Protein AF-A0A538RA34-F1 (afdb_monomer_lite)

Foldseek 3Di:
DPPPPVVVVVVVVVPPDDDPDPCPDPFDDQQDWDKDWDWDDDPFKIKTKIWTDHNVWIWIKIWIWGQDPQGIKIWMWTDTPDDIDIDIAGRVNVVVVCCVVDPDD

pLDDT: mean 73.56, std 19.8, range [36.81, 94.62]

Radius of gyration: 16.56 Å; chains: 1; bounding box: 35×40×39 Å

Secondary structure (DSSP, 8-state):
---SSSHHHHHTTS---S--------PPPTTS-EEEEEEEE-SSEEEEEEEEEETTEEEEEEEEEEEETTEEEEEEEEEESSS-EEEEE-HHHHHHHHHHHS---

Structure (mmCIF, N/CA/C/O backbone):
data_AF-A0A538RA34-F1
#
_entry.id   AF-A0A538RA34-F1
#
loop_
_atom_site.group_PDB
_atom_site.id
_atom_site.type_symbol
_atom_site.label_atom_id
_atom_site.label_alt_id
_atom_site.label_comp_id
_atom_site.label_asym_id
_atom_site.label_entity_id
_atom_site.label_seq_id
_atom_site.pdbx_PDB_ins_code
_atom_site.Cartn_x
_atom_site.Cartn_y
_atom_site.Cartn_z
_atom_site.occupancy
_atom_site.B_iso_or_equiv
_atom_site.auth_seq_id
_atom_site.auth_comp_id
_atom_site.auth_asym_id
_atom_site.auth_atom_id
_atom_site.pdbx_PDB_model_num
ATOM 1 N N . MET A 1 1 ? -2.040 -33.203 -0.712 1.00 39.69 1 MET A N 1
ATOM 2 C CA . MET A 1 1 ? -0.790 -32.487 -0.365 1.00 39.69 1 MET A CA 1
ATOM 3 C C . MET A 1 1 ? -0.532 -31.414 -1.414 1.00 39.69 1 MET A C 1
ATOM 5 O O . MET A 1 1 ? -0.198 -31.789 -2.526 1.00 39.69 1 MET A O 1
ATOM 9 N N . LYS A 1 2 ? -0.780 -30.131 -1.103 1.00 40.75 2 LYS A N 1
ATOM 10 C CA . LYS A 1 2 ? -0.306 -28.914 -1.814 1.00 40.75 2 LYS A CA 1
ATOM 11 C C . LYS A 1 2 ? -0.947 -27.673 -1.155 1.00 40.75 2 LYS A C 1
ATOM 13 O O . LYS A 1 2 ? -1.595 -26.865 -1.798 1.00 40.75 2 LYS A O 1
ATOM 18 N N . SER A 1 3 ? -0.805 -27.552 0.165 1.00 42.22 3 SER A N 1
ATOM 19 C CA . SER A 1 3 ? -1.321 -26.409 0.947 1.00 42.22 3 SER A CA 1
ATOM 20 C C . SER A 1 3 ? -0.216 -25.789 1.805 1.00 42.22 3 SER A C 1
ATOM 22 O O . SER A 1 3 ? -0.470 -25.311 2.900 1.00 42.22 3 SER A O 1
ATOM 24 N N . GLY A 1 4 ? 1.033 -25.862 1.333 1.00 43.94 4 GLY A N 1
ATOM 25 C CA . GLY A 1 4 ? 2.214 -25.409 2.077 1.00 43.94 4 GLY A CA 1
ATOM 26 C C . GLY A 1 4 ? 2.880 -24.148 1.525 1.00 43.94 4 GLY A C 1
ATOM 27 O O . GLY A 1 4 ? 3.822 -23.661 2.131 1.00 43.94 4 GLY A O 1
ATOM 28 N N . MET A 1 5 ? 2.425 -23.613 0.386 1.00 44.59 5 MET A N 1
ATOM 29 C CA . MET A 1 5 ? 3.165 -22.565 -0.338 1.00 44.59 5 MET A CA 1
ATOM 30 C C . MET A 1 5 ? 2.623 -21.142 -0.118 1.00 44.59 5 MET A C 1
ATOM 32 O O . MET A 1 5 ? 3.319 -20.177 -0.403 1.00 44.59 5 MET A O 1
ATOM 36 N N . LEU A 1 6 ? 1.415 -20.987 0.436 1.00 44.00 6 LEU A N 1
ATOM 37 C CA . LEU A 1 6 ? 0.787 -19.670 0.634 1.00 44.00 6 LEU A CA 1
ATOM 38 C C . LEU A 1 6 ? 1.146 -18.993 1.966 1.00 44.00 6 LEU A C 1
ATOM 40 O O . LEU A 1 6 ? 1.013 -17.781 2.087 1.00 44.00 6 LEU A O 1
ATOM 44 N N . VAL A 1 7 ? 1.668 -19.742 2.942 1.00 48.72 7 VAL A N 1
ATOM 45 C CA . VAL A 1 7 ? 2.084 -19.183 4.245 1.00 48.72 7 VAL A CA 1
ATOM 46 C C . VAL A 1 7 ? 3.452 -18.488 4.157 1.00 48.72 7 VAL A C 1
ATOM 48 O O . VAL A 1 7 ? 3.735 -17.578 4.932 1.00 48.72 7 VAL A O 1
ATOM 51 N N . GLY A 1 8 ? 4.277 -18.838 3.162 1.00 39.38 8 GLY A N 1
ATOM 52 C CA . GLY A 1 8 ? 5.600 -18.231 2.965 1.00 39.38 8 GLY A CA 1
ATOM 53 C C . GLY A 1 8 ? 5.563 -16.754 2.559 1.00 39.38 8 GLY A C 1
ATOM 54 O O . GLY A 1 8 ? 6.485 -16.015 2.886 1.00 39.38 8 GLY A O 1
ATOM 55 N N . VAL A 1 9 ? 4.491 -16.300 1.899 1.00 47.69 9 VAL A N 1
ATOM 56 C CA . VAL A 1 9 ? 4.370 -14.907 1.428 1.00 47.69 9 VAL A CA 1
ATOM 57 C C . VAL A 1 9 ? 3.869 -13.978 2.539 1.00 47.69 9 VAL A C 1
ATOM 59 O O . VAL A 1 9 ? 4.323 -12.843 2.632 1.00 47.69 9 VAL A O 1
ATOM 62 N N . LEU A 1 10 ? 3.002 -14.466 3.435 1.00 41.31 10 LEU A N 1
ATOM 63 C CA . LEU A 1 10 ? 2.500 -13.666 4.561 1.00 41.31 10 LEU A CA 1
ATOM 64 C C . LEU A 1 10 ? 3.531 -13.526 5.695 1.00 41.31 10 LEU A C 1
ATOM 66 O O . LEU A 1 10 ? 3.556 -12.508 6.379 1.00 41.31 10 LEU A O 1
ATOM 70 N N . GLY A 1 11 ? 4.405 -14.524 5.879 1.00 36.81 11 GLY A N 1
ATOM 71 C CA . GLY A 1 11 ? 5.471 -14.483 6.888 1.00 36.81 11 GLY A CA 1
ATOM 72 C C . GLY A 1 11 ? 6.589 -13.481 6.578 1.00 36.81 11 GLY A C 1
ATOM 73 O O . GLY A 1 11 ? 7.208 -12.956 7.500 1.00 36.81 11 GLY A O 1
ATOM 74 N N . LEU A 1 12 ? 6.815 -13.156 5.299 1.00 43.00 12 LEU A N 1
ATOM 75 C CA . LEU A 1 12 ? 7.839 -12.185 4.898 1.00 43.00 12 LEU A CA 1
ATOM 76 C C . LEU A 1 12 ? 7.441 -10.730 5.212 1.00 43.00 12 LEU A C 1
ATOM 78 O O . LEU A 1 12 ? 8.305 -9.864 5.280 1.00 43.00 12 LEU A O 1
ATOM 82 N N . ALA A 1 13 ? 6.153 -10.462 5.454 1.00 44.66 13 ALA A N 1
ATOM 83 C CA . ALA A 1 13 ? 5.656 -9.125 5.782 1.00 44.66 13 ALA A CA 1
ATOM 84 C C .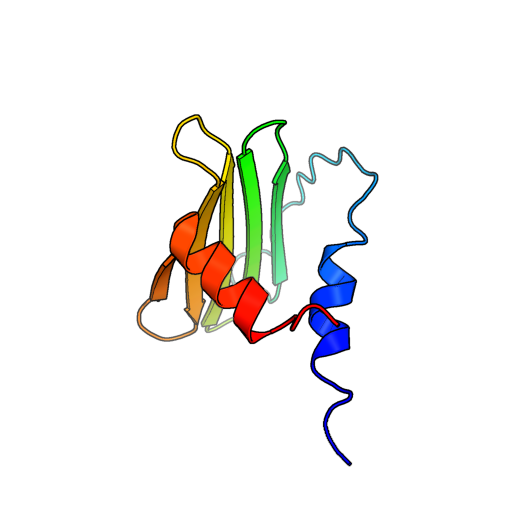 ALA A 1 13 ? 5.897 -8.716 7.251 1.00 44.66 13 ALA A C 1
ATOM 86 O O . ALA A 1 13 ? 5.772 -7.542 7.582 1.00 44.66 13 ALA A O 1
ATOM 87 N N . ILE A 1 14 ? 6.253 -9.658 8.136 1.00 45.22 14 ILE A N 1
ATOM 88 C CA . ILE A 1 14 ? 6.443 -9.385 9.575 1.00 45.22 14 ILE A CA 1
ATOM 89 C C . ILE A 1 14 ? 7.931 -9.167 9.930 1.00 45.22 14 ILE A C 1
ATOM 91 O O . ILE A 1 14 ? 8.244 -8.668 11.008 1.00 45.22 14 ILE A O 1
ATOM 95 N N . VAL A 1 15 ? 8.869 -9.429 9.010 1.00 44.56 15 VAL A N 1
ATOM 96 C CA . VAL A 1 15 ? 10.318 -9.198 9.215 1.00 44.56 15 VAL A CA 1
ATOM 97 C C . VAL A 1 15 ? 10.748 -7.811 8.704 1.00 44.56 15 VAL A C 1
ATOM 99 O O . VAL A 1 15 ? 11.780 -7.657 8.064 1.00 44.56 15 VAL A O 1
ATOM 102 N N . VAL A 1 16 ? 9.954 -6.775 8.980 1.00 44.75 16 VAL A N 1
ATOM 103 C CA . VAL A 1 16 ? 10.384 -5.367 8.850 1.00 44.75 16 VAL A CA 1
ATOM 104 C C . VAL A 1 16 ? 10.154 -4.676 10.191 1.00 44.75 16 VAL A C 1
ATOM 106 O O . VAL A 1 16 ? 9.422 -3.704 10.327 1.00 44.75 16 VAL A O 1
ATOM 109 N N . TRP A 1 17 ? 10.749 -5.245 11.234 1.00 43.53 17 TRP A N 1
ATOM 110 C CA . TRP A 1 17 ? 11.007 -4.538 12.480 1.00 43.53 17 TRP A CA 1
ATOM 111 C C . TRP A 1 17 ? 12.500 -4.218 12.497 1.00 43.53 17 TRP A C 1
ATOM 113 O O . TRP A 1 17 ? 13.318 -5.129 12.425 1.00 43.53 17 TRP A O 1
ATOM 123 N N . ALA A 1 18 ? 12.813 -2.926 12.608 1.00 42.91 18 ALA A N 1
ATOM 124 C CA . ALA A 1 18 ? 14.143 -2.314 12.680 1.00 42.91 18 ALA A CA 1
ATOM 125 C C . ALA A 1 18 ? 14.830 -1.962 11.345 1.00 42.91 18 ALA A C 1
ATOM 127 O O . ALA A 1 18 ? 15.783 -2.612 10.930 1.00 42.91 18 ALA A O 1
ATOM 128 N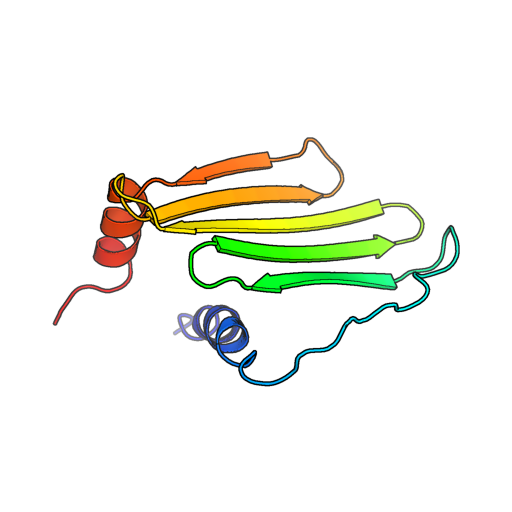 N . ALA A 1 19 ? 14.435 -0.828 10.760 1.00 36.88 19 ALA A N 1
ATOM 129 C CA . ALA A 1 19 ? 15.392 0.218 10.374 1.00 36.88 19 ALA A CA 1
ATOM 130 C C . ALA A 1 19 ? 14.647 1.532 10.068 1.00 36.88 19 ALA A C 1
ATOM 132 O O . ALA A 1 19 ? 13.743 1.522 9.234 1.00 36.88 19 ALA A O 1
ATOM 133 N N . PRO A 1 20 ? 15.024 2.676 10.669 1.00 45.56 20 PRO A N 1
ATOM 134 C CA . PRO A 1 20 ? 14.712 3.968 10.088 1.00 45.56 20 PRO A CA 1
ATOM 135 C C . PRO A 1 20 ? 15.725 4.164 8.961 1.00 45.56 20 PRO A C 1
ATOM 137 O O . PRO A 1 20 ? 16.877 4.512 9.201 1.00 45.56 20 PRO A O 1
ATOM 140 N N . ALA A 1 21 ? 15.343 3.860 7.731 1.00 40.53 21 ALA A N 1
ATOM 141 C CA . ALA A 1 21 ? 16.188 4.150 6.589 1.00 40.53 21 ALA A CA 1
ATOM 142 C C . ALA A 1 21 ? 15.371 4.996 5.630 1.00 40.53 21 ALA A C 1
ATOM 144 O O . ALA A 1 21 ? 14.564 4.481 4.862 1.00 40.53 21 ALA A O 1
ATOM 145 N N . ALA A 1 22 ? 15.606 6.306 5.696 1.00 42.44 22 ALA A N 1
ATOM 146 C CA . ALA A 1 22 ? 15.482 7.179 4.546 1.00 42.44 22 ALA A CA 1
ATOM 147 C C . ALA A 1 22 ? 16.322 6.563 3.417 1.00 42.44 22 ALA A C 1
ATOM 149 O O . ALA A 1 22 ? 17.522 6.802 3.299 1.00 42.44 22 ALA A O 1
ATOM 150 N N . ALA A 1 23 ? 15.713 5.659 2.658 1.00 43.84 23 ALA A N 1
ATOM 151 C CA . ALA A 1 23 ? 16.305 5.036 1.496 1.00 43.84 23 ALA A CA 1
ATOM 152 C C . ALA A 1 23 ? 16.134 6.006 0.329 1.00 43.84 23 ALA A C 1
ATOM 154 O O . ALA A 1 23 ? 15.347 5.775 -0.584 1.00 43.84 23 ALA A O 1
ATOM 155 N N . ASP A 1 24 ? 16.889 7.100 0.383 1.00 41.69 24 ASP A N 1
ATOM 156 C CA . ASP A 1 24 ? 17.153 7.970 -0.759 1.00 41.69 24 ASP A CA 1
ATOM 157 C C . ASP A 1 24 ? 18.078 7.196 -1.720 1.00 41.69 24 ASP A C 1
ATOM 159 O O . ASP A 1 24 ? 19.280 7.432 -1.828 1.00 41.69 24 ASP A O 1
ATOM 163 N N . HIS A 1 25 ? 17.548 6.142 -2.344 1.00 45.12 25 HIS A N 1
ATOM 164 C CA . HIS A 1 25 ? 18.259 5.408 -3.379 1.00 45.12 25 HIS A CA 1
ATOM 165 C C . HIS A 1 25 ? 17.899 6.028 -4.722 1.00 45.12 25 HIS A C 1
ATOM 167 O O . HIS A 1 25 ? 16.756 5.932 -5.170 1.00 45.12 25 HIS A O 1
ATOM 173 N N . ASN A 1 26 ? 18.901 6.635 -5.367 1.00 48.22 26 ASN A N 1
ATOM 174 C CA . ASN A 1 26 ? 18.890 6.978 -6.787 1.00 48.22 26 ASN A CA 1
ATOM 175 C C . ASN A 1 26 ? 18.229 5.838 -7.574 1.00 48.22 26 ASN A C 1
ATOM 177 O O . ASN A 1 26 ? 18.800 4.754 -7.701 1.00 48.22 26 ASN A O 1
ATOM 181 N N . GLY A 1 27 ? 16.996 6.065 -8.033 1.00 53.84 27 GLY A N 1
ATOM 182 C CA . GLY A 1 27 ? 16.226 5.061 -8.755 1.00 53.84 27 GLY A CA 1
ATOM 183 C C . GLY A 1 27 ? 16.945 4.605 -10.030 1.00 53.84 27 GLY A C 1
ATOM 184 O O . GLY A 1 27 ? 17.813 5.324 -10.534 1.00 53.84 27 GLY A O 1
ATOM 185 N N . PRO A 1 28 ? 16.590 3.424 -10.568 1.00 55.19 28 PRO A N 1
ATOM 186 C CA . PRO A 1 28 ? 17.168 2.925 -11.815 1.00 55.19 28 PRO A CA 1
ATOM 187 C C . PRO A 1 28 ? 17.060 3.983 -12.920 1.00 55.19 28 PRO A C 1
ATOM 189 O O . PRO A 1 28 ? 16.040 4.675 -13.034 1.00 55.19 28 PRO A O 1
ATOM 192 N N . ALA A 1 29 ? 18.115 4.115 -13.729 1.00 59.72 29 ALA A N 1
ATOM 193 C CA . ALA A 1 29 ? 18.117 5.028 -14.862 1.00 59.72 29 ALA A CA 1
ATOM 194 C C . ALA A 1 29 ? 16.974 4.676 -15.830 1.00 59.72 29 ALA A C 1
ATOM 196 O O . ALA A 1 29 ? 16.497 3.540 -15.897 1.00 59.72 29 ALA A O 1
ATOM 197 N N . ARG A 1 30 ? 16.487 5.668 -16.583 1.00 60.25 30 ARG A N 1
ATOM 198 C CA . ARG A 1 30 ? 15.317 5.503 -17.458 1.00 60.25 30 ARG A CA 1
ATOM 199 C C . ARG A 1 30 ? 15.551 4.364 -18.464 1.00 60.25 30 ARG A C 1
ATOM 201 O O . ARG A 1 30 ? 16.364 4.513 -19.367 1.00 60.25 30 ARG A O 1
ATOM 208 N N . GLY A 1 31 ? 14.796 3.270 -18.329 1.00 65.88 31 GLY A N 1
ATOM 209 C CA . GLY A 1 31 ? 14.866 2.096 -19.211 1.00 65.88 31 GLY A CA 1
ATOM 210 C C . GLY A 1 31 ? 15.595 0.881 -18.625 1.00 65.88 31 GLY A C 1
ATOM 211 O O . GLY A 1 31 ? 15.575 -0.181 -19.244 1.00 65.88 31 GLY A O 1
ATOM 212 N N . GLU A 1 32 ? 16.189 0.996 -17.437 1.00 75.69 32 GLU A N 1
ATOM 213 C CA . GLU A 1 32 ? 16.825 -0.134 -16.760 1.00 75.69 32 GLU A CA 1
ATOM 214 C C . GLU A 1 32 ? 15.830 -0.905 -15.879 1.00 75.69 32 GLU A C 1
ATOM 216 O O . GLU A 1 32 ? 14.950 -0.299 -15.253 1.00 75.69 32 GLU A O 1
ATOM 221 N N . PRO A 1 33 ? 15.953 -2.244 -15.801 1.00 83.62 33 PRO A N 1
ATOM 222 C CA . PRO A 1 33 ? 15.238 -3.017 -14.804 1.00 83.62 33 PRO A CA 1
ATOM 223 C C . PRO A 1 33 ? 15.578 -2.532 -13.395 1.00 83.62 33 PRO A C 1
ATOM 225 O O . PRO A 1 33 ? 16.747 -2.345 -13.063 1.00 83.62 33 PRO A O 1
ATOM 228 N N . GLY A 1 34 ? 14.577 -2.394 -12.534 1.00 86.62 34 GLY A N 1
ATOM 229 C CA . GLY A 1 34 ? 14.840 -2.057 -11.142 1.00 86.62 34 GLY A CA 1
ATOM 230 C C . GLY A 1 34 ? 13.640 -2.223 -10.231 1.00 86.62 34 GLY A C 1
ATOM 231 O O . GLY A 1 34 ? 12.498 -2.328 -10.676 1.00 86.62 34 GLY A O 1
ATOM 232 N N . LEU A 1 35 ? 13.924 -2.269 -8.934 1.00 85.12 35 LEU A N 1
ATOM 233 C CA . LEU A 1 35 ? 12.932 -2.397 -7.878 1.00 85.12 35 LEU A CA 1
ATOM 234 C C . LEU A 1 35 ? 12.939 -1.118 -7.046 1.00 85.12 35 LEU A C 1
ATOM 236 O O . LEU A 1 35 ? 13.965 -0.750 -6.481 1.00 85.12 35 LEU A O 1
ATOM 240 N N . GLN A 1 36 ? 11.791 -0.455 -6.979 1.00 85.81 36 GLN A N 1
ATOM 241 C CA . GLN A 1 36 ? 11.547 0.656 -6.069 1.00 85.81 36 GLN A CA 1
ATOM 242 C C . GLN A 1 36 ? 10.696 0.152 -4.913 1.00 85.81 36 GLN A C 1
ATOM 244 O O . GLN A 1 36 ? 9.704 -0.544 -5.132 1.00 85.81 36 GLN A O 1
ATOM 249 N N . LEU A 1 37 ? 11.091 0.501 -3.696 1.00 87.38 37 LEU A N 1
ATOM 250 C CA . LEU A 1 37 ? 10.357 0.202 -2.476 1.00 87.38 37 LEU A CA 1
ATOM 251 C C . LEU A 1 37 ? 10.067 1.527 -1.784 1.00 87.38 37 LEU A C 1
ATOM 253 O O . LEU A 1 37 ? 10.947 2.381 -1.711 1.00 87.38 37 LEU A O 1
ATOM 257 N N . ASP A 1 38 ? 8.844 1.679 -1.299 1.00 86.75 38 ASP A N 1
ATOM 258 C CA . ASP A 1 38 ? 8.411 2.824 -0.512 1.00 86.75 38 ASP A CA 1
ATOM 259 C C . ASP A 1 38 ? 7.737 2.315 0.760 1.00 86.75 38 ASP A C 1
ATOM 261 O O . ASP A 1 38 ? 6.931 1.383 0.716 1.00 86.75 38 ASP A O 1
ATOM 265 N N . ALA A 1 39 ? 8.106 2.881 1.900 1.00 91.00 39 ALA A N 1
ATOM 266 C CA . ALA A 1 39 ? 7.564 2.482 3.185 1.00 91.00 39 ALA A CA 1
ATOM 267 C C . ALA A 1 39 ? 7.536 3.679 4.130 1.00 91.00 39 ALA A C 1
ATOM 269 O O . ALA A 1 39 ? 8.571 4.270 4.429 1.00 91.00 39 ALA A O 1
ATOM 270 N N . ASP A 1 40 ? 6.348 3.979 4.641 1.00 90.06 40 ASP A N 1
ATOM 271 C CA . ASP A 1 40 ? 6.129 4.952 5.704 1.00 90.06 40 ASP A CA 1
ATOM 272 C C . ASP A 1 40 ? 5.283 4.291 6.793 1.00 90.06 40 ASP A C 1
ATOM 274 O O . ASP A 1 40 ? 4.247 3.687 6.515 1.00 90.06 40 ASP A O 1
ATOM 278 N N . ILE A 1 41 ? 5.742 4.345 8.039 1.00 89.94 41 ILE A N 1
ATOM 279 C CA . ILE A 1 41 ? 5.082 3.701 9.172 1.00 89.94 41 ILE A CA 1
ATOM 280 C C . ILE A 1 41 ? 4.963 4.731 10.288 1.00 89.94 41 ILE A C 1
ATOM 282 O O . ILE A 1 41 ? 5.932 5.045 10.978 1.00 89.94 41 ILE A O 1
ATOM 286 N N . GLY A 1 42 ? 3.745 5.225 10.483 1.00 88.19 42 GLY A N 1
ATOM 287 C CA . GLY A 1 42 ? 3.360 6.064 11.608 1.00 88.19 42 GLY A CA 1
ATOM 288 C C . GLY A 1 42 ? 2.542 5.296 12.646 1.00 88.19 42 GLY A C 1
ATOM 289 O O . GLY A 1 42 ? 2.102 4.167 12.437 1.00 88.19 42 GLY A O 1
ATOM 290 N N . GLU A 1 43 ? 2.268 5.943 13.779 1.00 88.94 43 GLU A N 1
ATOM 291 C CA . GLU A 1 43 ? 1.517 5.330 14.889 1.00 88.94 43 GLU A CA 1
ATOM 292 C C . GLU A 1 43 ? 0.087 4.911 14.511 1.00 88.94 43 GLU A C 1
ATOM 294 O O . GLU A 1 43 ? -0.489 4.000 15.105 1.00 88.94 43 GLU A O 1
ATOM 299 N N . ARG A 1 44 ? -0.515 5.605 13.541 1.00 90.12 44 ARG A N 1
ATOM 300 C CA . ARG A 1 44 ? -1.933 5.452 13.176 1.00 90.12 44 ARG A CA 1
ATOM 301 C C . ARG A 1 44 ? -2.168 5.173 11.703 1.00 90.12 44 ARG A C 1
ATOM 303 O O . ARG A 1 44 ? -3.312 4.995 11.292 1.00 90.12 44 ARG A O 1
ATOM 310 N N . ALA A 1 45 ? -1.116 5.192 10.905 1.00 91.94 45 ALA A N 1
ATOM 311 C CA . ALA A 1 45 ? -1.204 4.966 9.480 1.00 91.94 45 ALA A CA 1
ATOM 312 C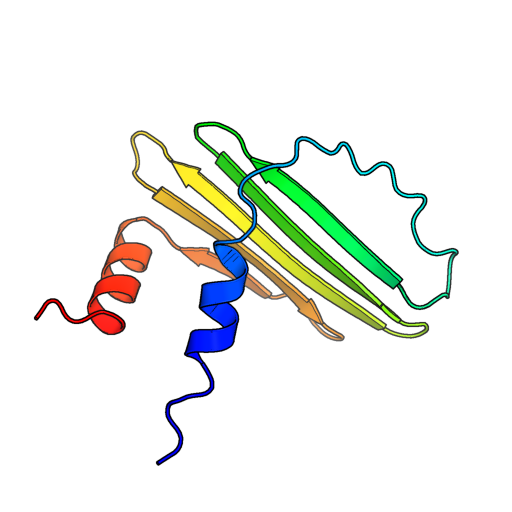 C . ALA A 1 45 ? 0.098 4.350 8.988 1.00 91.94 45 ALA A C 1
ATOM 314 O O . ALA A 1 45 ? 1.160 4.637 9.533 1.00 91.94 45 ALA A O 1
ATOM 315 N N . PHE A 1 46 ? 0.007 3.525 7.958 1.00 90.12 46 PHE A N 1
ATOM 316 C CA . PHE A 1 46 ? 1.167 3.033 7.240 1.00 90.12 46 PHE A CA 1
ATOM 317 C C . PHE A 1 46 ? 0.917 3.094 5.738 1.00 90.12 46 PHE A C 1
ATOM 319 O O . PHE A 1 46 ? -0.223 3.013 5.276 1.00 90.12 46 PHE A O 1
ATOM 326 N N . HIS A 1 47 ? 2.005 3.173 4.992 1.00 92.19 47 HIS A N 1
ATOM 327 C CA . HIS A 1 47 ? 2.074 3.006 3.558 1.00 92.19 47 HIS A CA 1
ATOM 328 C C . HIS A 1 47 ? 3.184 2.010 3.234 1.00 92.19 47 HIS A C 1
ATOM 330 O O . HIS A 1 47 ? 4.296 2.127 3.739 1.00 92.19 47 HIS A O 1
ATOM 336 N N . LEU A 1 48 ? 2.876 1.027 2.395 1.00 91.94 48 LEU A N 1
ATOM 337 C CA . LEU A 1 48 ? 3.835 0.079 1.848 1.00 91.94 48 LEU A CA 1
ATOM 338 C C . LEU A 1 48 ? 3.621 -0.008 0.342 1.00 91.94 48 LEU A C 1
ATOM 340 O O . LEU A 1 48 ? 2.530 -0.339 -0.115 1.00 91.94 48 LEU A O 1
ATOM 344 N N . GLY A 1 49 ? 4.668 0.265 -0.422 1.00 91.62 49 GLY A N 1
ATOM 345 C CA . GLY A 1 49 ? 4.666 0.266 -1.872 1.00 91.62 49 GLY A CA 1
ATOM 346 C C . GLY A 1 49 ? 5.864 -0.487 -2.429 1.00 91.62 49 GLY A C 1
ATOM 347 O O . GLY A 1 49 ? 6.980 -0.396 -1.922 1.00 91.62 49 GLY A O 1
ATOM 348 N N . ALA A 1 50 ? 5.648 -1.216 -3.513 1.00 90.25 50 ALA A N 1
ATOM 349 C CA . ALA A 1 50 ? 6.714 -1.800 -4.305 1.00 90.25 50 ALA A CA 1
ATOM 350 C C . ALA A 1 50 ? 6.401 -1.617 -5.784 1.00 90.25 50 ALA A C 1
ATOM 352 O O . ALA A 1 50 ? 5.268 -1.825 -6.222 1.00 90.25 50 ALA A O 1
ATOM 353 N N . ARG A 1 51 ? 7.416 -1.267 -6.571 1.00 91.12 51 ARG A N 1
ATOM 354 C CA . ARG A 1 51 ? 7.307 -1.147 -8.020 1.00 91.12 51 ARG A CA 1
ATOM 355 C C . ARG A 1 51 ? 8.474 -1.834 -8.707 1.00 91.12 51 ARG A C 1
ATOM 357 O O . ARG A 1 51 ? 9.627 -1.472 -8.504 1.00 91.12 51 ARG A O 1
ATOM 364 N N . LEU A 1 52 ? 8.158 -2.801 -9.557 1.00 88.06 52 LEU A N 1
ATOM 365 C CA . LEU A 1 52 ? 9.096 -3.437 -10.466 1.00 88.06 52 LEU A CA 1
ATOM 366 C C . LEU A 1 52 ? 9.042 -2.716 -11.814 1.00 88.06 52 LEU A C 1
ATOM 368 O O . LEU A 1 52 ? 8.010 -2.706 -12.488 1.00 88.06 52 LEU A O 1
ATOM 372 N N . LEU A 1 53 ? 10.159 -2.121 -12.202 1.00 88.19 53 LEU A N 1
ATOM 373 C CA . LEU A 1 53 ? 10.377 -1.486 -13.492 1.00 88.19 53 LEU A CA 1
ATOM 374 C C . LEU A 1 53 ? 11.107 -2.475 -14.401 1.00 88.19 53 LEU A C 1
ATOM 376 O O . LEU A 1 53 ? 12.119 -3.049 -14.012 1.00 88.19 53 LEU A O 1
ATOM 380 N N . LEU A 1 54 ? 10.581 -2.687 -15.602 1.00 84.94 54 LEU A N 1
ATOM 381 C CA . LEU A 1 54 ? 11.193 -3.449 -16.688 1.00 84.94 54 LEU A CA 1
ATOM 382 C C . LEU A 1 54 ? 11.197 -2.557 -17.943 1.00 84.94 54 LEU A C 1
ATOM 384 O O . LEU A 1 54 ? 10.369 -1.647 -18.030 1.00 84.94 54 LEU A O 1
ATOM 388 N N . PRO A 1 55 ? 12.053 -2.824 -18.945 1.00 82.69 55 PRO A N 1
ATOM 389 C CA . PRO A 1 55 ? 12.207 -1.954 -20.116 1.00 82.69 55 PRO A CA 1
ATOM 390 C C . PRO A 1 55 ? 10.899 -1.604 -20.844 1.00 82.69 55 PRO A C 1
ATOM 392 O O . PRO A 1 55 ? 10.747 -0.487 -21.325 1.00 82.69 55 PRO A O 1
ATOM 395 N N . GLU A 1 56 ? 9.931 -2.525 -20.881 1.00 84.94 56 GLU A N 1
ATOM 396 C CA . GLU A 1 56 ? 8.654 -2.319 -21.585 1.00 84.94 56 GLU A CA 1
ATOM 397 C C . GLU A 1 56 ? 7.419 -2.319 -20.677 1.00 84.94 56 GLU A C 1
ATOM 399 O O . GLU A 1 56 ? 6.301 -2.091 -21.144 1.00 84.94 56 GLU A O 1
ATOM 404 N N . ARG A 1 57 ? 7.573 -2.621 -19.382 1.00 85.00 57 ARG A N 1
ATOM 405 C CA . ARG A 1 57 ? 6.441 -2.780 -18.459 1.00 85.00 57 ARG A CA 1
ATOM 406 C C . ARG A 1 57 ? 6.820 -2.396 -17.043 1.00 85.00 57 ARG A C 1
ATOM 408 O O . ARG A 1 57 ? 7.932 -2.638 -16.598 1.00 85.00 57 ARG A O 1
ATOM 415 N N . ALA A 1 58 ? 5.845 -1.891 -16.303 1.00 86.56 58 ALA A N 1
ATOM 416 C CA . ALA A 1 58 ? 5.957 -1.716 -14.867 1.00 86.56 58 ALA A CA 1
ATOM 417 C C . ALA A 1 58 ? 4.854 -2.502 -14.161 1.00 86.56 58 ALA A C 1
ATOM 419 O O . ALA A 1 58 ? 3.733 -2.619 -14.666 1.00 86.56 58 ALA A O 1
ATOM 420 N N . TRP A 1 59 ? 5.200 -3.032 -12.997 1.00 89.12 59 TRP A N 1
ATOM 421 C CA . TRP A 1 59 ? 4.275 -3.657 -12.064 1.00 89.12 59 TRP A CA 1
ATOM 422 C C . TRP A 1 59 ? 4.399 -2.941 -10.735 1.00 89.12 59 TRP A C 1
ATOM 424 O O . TRP A 1 59 ? 5.504 -2.596 -10.327 1.00 89.12 59 TRP A O 1
ATOM 434 N N . GLY A 1 60 ? 3.280 -2.696 -10.076 1.00 92.69 60 GLY A N 1
ATOM 435 C CA . GLY A 1 60 ? 3.246 -1.972 -8.820 1.00 92.69 60 GLY A CA 1
ATOM 436 C C . GLY A 1 60 ? 2.208 -2.550 -7.881 1.00 92.69 60 GLY A C 1
ATOM 437 O O . GLY A 1 60 ? 1.151 -2.999 -8.317 1.00 92.69 60 GLY A O 1
ATOM 438 N N . ALA A 1 61 ? 2.519 -2.550 -6.597 1.00 94.06 61 ALA A N 1
ATOM 439 C CA . ALA A 1 61 ? 1.583 -2.886 -5.546 1.00 94.06 61 ALA A CA 1
ATOM 440 C C . ALA A 1 61 ? 1.759 -1.884 -4.413 1.00 94.06 61 ALA A C 1
ATOM 442 O O . ALA A 1 61 ? 2.880 -1.666 -3.958 1.00 94.06 61 ALA A O 1
ATOM 443 N N . TRP A 1 62 ? 0.656 -1.298 -3.968 1.00 94.06 62 TRP A N 1
ATOM 444 C CA . TRP A 1 62 ? 0.625 -0.371 -2.847 1.00 94.06 62 TRP A CA 1
ATOM 445 C C . TRP A 1 62 ? -0.464 -0.769 -1.871 1.00 94.06 62 TRP A C 1
ATOM 447 O O . TRP A 1 62 ? -1.513 -1.287 -2.267 1.00 94.06 62 TRP A O 1
ATOM 457 N N . LEU A 1 63 ? -0.195 -0.518 -0.600 1.00 94.44 63 LEU A N 1
ATOM 458 C CA . LEU A 1 63 ? -1.064 -0.818 0.513 1.00 94.44 63 LEU A CA 1
ATOM 459 C C . LEU A 1 63 ? -0.984 0.326 1.522 1.00 94.44 63 LEU A C 1
ATOM 461 O O . LEU A 1 63 ? 0.093 0.646 2.023 1.00 94.44 63 LEU A O 1
ATOM 465 N N . TRP A 1 64 ? -2.130 0.908 1.846 1.00 94.38 64 TRP A N 1
ATOM 466 C CA . TRP A 1 64 ? -2.277 1.928 2.874 1.00 94.38 64 TRP A CA 1
ATOM 467 C C . TRP A 1 64 ? -3.161 1.385 3.980 1.00 94.38 64 TRP A C 1
ATOM 469 O O . TRP A 1 64 ? -4.257 0.896 3.720 1.00 94.38 64 TRP A O 1
ATOM 479 N N . GLY A 1 65 ? -2.703 1.485 5.219 1.00 92.88 65 GLY A N 1
ATOM 480 C CA . GLY A 1 65 ? -3.520 1.185 6.383 1.00 92.88 65 GLY A CA 1
ATOM 481 C C . GLY A 1 65 ? -3.704 2.419 7.241 1.00 92.88 65 GLY A C 1
ATOM 482 O O . GLY A 1 65 ? -2.776 3.202 7.410 1.00 92.88 65 GLY A O 1
ATOM 483 N N . GLN A 1 66 ? -4.886 2.578 7.821 1.00 92.81 66 GLN A N 1
ATOM 484 C CA . GLN A 1 66 ? -5.171 3.634 8.786 1.00 92.81 66 GLN A CA 1
ATOM 485 C C . GLN A 1 66 ? -5.989 3.083 9.954 1.00 92.81 66 GLN A C 1
ATOM 487 O O . GLN A 1 66 ? -6.894 2.275 9.759 1.00 92.81 66 GLN A O 1
ATOM 492 N N . SER A 1 67 ? -5.704 3.548 11.170 1.00 87.88 67 SER A N 1
ATOM 493 C CA . SER 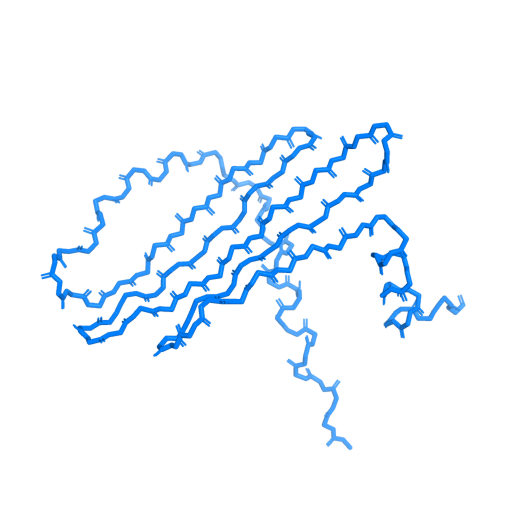A 1 67 ? -6.479 3.265 12.376 1.00 87.88 67 SER A CA 1
ATOM 494 C C . SER A 1 67 ? -7.075 4.555 12.963 1.00 87.88 67 SER A C 1
ATOM 496 O O . SER A 1 67 ? -6.396 5.506 13.378 1.00 87.88 67 SER A O 1
ATOM 498 N N . GLY A 1 68 ? -8.407 4.611 12.974 1.00 84.38 68 GLY A N 1
ATOM 499 C CA . GLY A 1 68 ? -9.181 5.786 13.369 1.00 84.38 68 GLY A CA 1
ATOM 500 C C . GLY A 1 68 ? -10.329 5.465 14.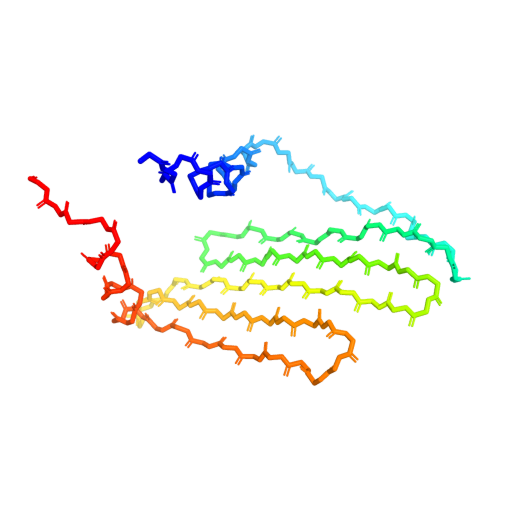327 1.00 84.38 68 GLY A C 1
ATOM 501 O O . GLY A 1 68 ? -10.592 4.298 14.610 1.00 84.38 68 GLY A O 1
ATOM 502 N N . PRO A 1 69 ? -11.069 6.489 14.788 1.00 82.12 69 PRO A N 1
ATOM 503 C CA . PRO A 1 69 ? -12.317 6.297 15.535 1.00 82.12 69 PRO A CA 1
ATOM 504 C C . PRO A 1 69 ? -13.359 5.459 14.775 1.00 82.12 69 PRO A C 1
ATOM 506 O O . PRO A 1 69 ? -14.192 4.810 15.394 1.00 82.12 69 PRO A O 1
ATOM 509 N N . GLY A 1 70 ? -13.290 5.443 13.438 1.00 79.81 70 GLY A N 1
ATOM 510 C CA . GLY A 1 70 ? -14.115 4.601 12.563 1.00 79.81 70 GLY A CA 1
ATOM 511 C C . GLY A 1 70 ? -13.616 3.160 12.390 1.00 79.81 70 GLY A C 1
ATOM 512 O O . GLY A 1 70 ? -14.188 2.421 11.596 1.00 79.81 70 GLY A O 1
ATOM 513 N N . GLY A 1 71 ? -12.567 2.755 13.111 1.00 83.25 71 GLY A N 1
ATOM 514 C CA . GLY A 1 71 ? -11.938 1.441 12.982 1.00 83.25 71 GLY A CA 1
ATOM 515 C C . GLY A 1 71 ? -10.788 1.405 11.967 1.00 83.25 71 GLY A C 1
ATOM 516 O O . GLY A 1 71 ? -10.405 2.443 11.416 1.00 83.25 71 GLY A O 1
ATOM 517 N N . PRO A 1 72 ? -10.174 0.224 11.771 1.00 85.62 72 PRO A N 1
ATOM 518 C CA . PRO A 1 72 ? -9.131 0.032 10.774 1.00 85.62 72 PRO A CA 1
ATOM 519 C C . PRO A 1 72 ? -9.693 0.135 9.354 1.00 85.62 72 PRO A C 1
ATOM 521 O O . PRO A 1 72 ? -10.775 -0.373 9.065 1.00 85.62 72 PRO A O 1
ATOM 524 N N . ARG A 1 73 ? -8.925 0.751 8.461 1.00 90.56 73 ARG A N 1
ATOM 525 C CA . ARG A 1 73 ? -9.185 0.794 7.024 1.00 90.56 73 ARG A CA 1
ATOM 526 C C . ARG A 1 73 ? -7.930 0.387 6.276 1.00 90.56 73 ARG A C 1
ATOM 528 O O . ARG A 1 73 ? -6.831 0.773 6.672 1.00 90.56 73 ARG A O 1
ATOM 535 N N . LEU A 1 74 ? -8.110 -0.377 5.210 1.00 91.94 74 LEU A N 1
ATOM 536 C CA . LEU A 1 74 ? -7.050 -0.813 4.322 1.00 91.94 74 LEU A CA 1
ATOM 537 C C . LEU A 1 74 ? -7.419 -0.411 2.896 1.00 91.94 74 LEU A C 1
ATOM 539 O O . LEU A 1 74 ? -8.512 -0.696 2.423 1.00 91.94 74 LEU A O 1
ATOM 543 N N . GLU A 1 75 ? -6.522 0.257 2.202 1.00 94.62 75 GLU A N 1
ATOM 544 C CA . GLU A 1 75 ? -6.655 0.568 0.785 1.00 94.62 75 GLU A CA 1
ATOM 545 C C . GLU A 1 75 ? -5.480 -0.052 0.058 1.00 94.62 75 GLU A C 1
ATOM 547 O O . GLU A 1 75 ? -4.392 -0.182 0.616 1.00 94.62 75 GLU A O 1
ATOM 552 N N . GLY A 1 76 ? -5.678 -0.439 -1.190 1.00 93.12 76 GLY A N 1
ATOM 553 C CA . GLY A 1 76 ? -4.580 -0.931 -1.988 1.00 93.12 76 GLY A CA 1
ATOM 554 C C . GLY A 1 76 ? -4.796 -0.719 -3.465 1.00 93.12 76 GLY A C 1
ATOM 555 O O . GLY A 1 76 ? -5.914 -0.546 -3.948 1.00 93.12 76 GLY A O 1
ATOM 556 N N . ARG A 1 77 ? -3.677 -0.729 -4.176 1.00 94.12 77 ARG A N 1
ATOM 557 C CA . ARG A 1 77 ? -3.626 -0.543 -5.616 1.00 94.12 77 ARG A CA 1
ATOM 558 C C . ARG A 1 77 ? -2.675 -1.552 -6.219 1.00 94.12 77 ARG A C 1
ATOM 560 O O . ARG A 1 77 ? -1.560 -1.720 -5.736 1.00 94.12 77 ARG A O 1
ATOM 567 N N . LEU A 1 78 ? -3.102 -2.191 -7.297 1.00 91.75 78 LEU A N 1
ATOM 568 C CA . LEU A 1 78 ? -2.278 -3.073 -8.109 1.00 91.75 78 LEU A CA 1
ATOM 569 C C . LEU A 1 78 ? -2.176 -2.504 -9.523 1.00 91.75 78 LEU 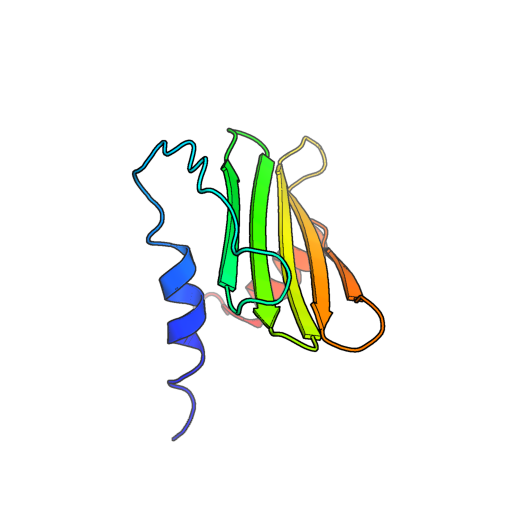A C 1
ATOM 571 O O . LEU A 1 78 ? -3.179 -2.205 -10.168 1.00 91.75 78 LEU A O 1
ATOM 575 N N . GLU A 1 79 ? -0.956 -2.380 -10.022 1.00 92.12 79 GLU A N 1
ATOM 576 C CA . GLU A 1 79 ? -0.641 -2.025 -11.399 1.00 92.12 79 GLU A CA 1
ATOM 577 C C . GLU A 1 79 ? 0.110 -3.180 -12.061 1.00 92.12 79 GLU A C 1
ATOM 579 O O . GLU A 1 79 ? 1.049 -3.734 -11.493 1.00 92.12 79 GLU A O 1
ATOM 584 N N . GLY A 1 80 ? -0.262 -3.529 -13.291 1.00 83.56 80 GLY A N 1
ATOM 585 C CA . GLY A 1 80 ? 0.468 -4.538 -14.055 1.00 83.56 80 GLY A CA 1
ATOM 586 C C . GLY A 1 80 ? -0.037 -4.642 -15.483 1.00 83.56 80 GLY A C 1
ATOM 587 O O . GLY A 1 80 ? -1.062 -5.271 -15.723 1.00 83.56 80 GLY A O 1
ATOM 588 N N . GLY A 1 81 ? 0.670 -4.012 -16.429 1.00 71.12 81 GLY A N 1
ATOM 589 C CA . GLY A 1 81 ? 0.485 -4.148 -17.887 1.00 71.12 81 GLY A CA 1
ATOM 590 C C . GLY A 1 81 ? -0.894 -3.801 -18.486 1.00 71.12 81 GLY A C 1
ATOM 591 O O . GLY A 1 81 ? -1.008 -3.728 -19.705 1.00 71.12 81 GLY A O 1
ATOM 592 N N . GLY A 1 82 ? -1.922 -3.589 -17.664 1.00 80.56 82 GLY A N 1
ATOM 593 C CA . GLY A 1 82 ? -3.298 -3.261 -18.026 1.00 80.56 82 GLY A CA 1
ATOM 594 C C . GLY A 1 82 ? -3.876 -2.190 -17.099 1.00 80.56 82 GLY A C 1
ATOM 595 O O . GLY A 1 82 ? -3.138 -1.372 -16.550 1.00 80.56 82 GLY A O 1
ATOM 596 N N . ARG A 1 83 ? -5.203 -2.167 -16.925 1.00 87.56 83 ARG A N 1
ATOM 597 C CA . ARG A 1 83 ? -5.856 -1.164 -16.071 1.00 87.56 83 ARG A CA 1
ATOM 598 C C . ARG A 1 83 ? -5.479 -1.389 -14.597 1.00 87.56 83 ARG A C 1
ATOM 600 O O . ARG A 1 83 ? -5.591 -2.528 -14.144 1.00 87.56 83 ARG A O 1
ATOM 607 N N . PRO A 1 84 ? -5.082 -0.339 -13.855 1.00 91.38 84 PRO A N 1
ATOM 608 C CA . PRO A 1 84 ? -4.887 -0.437 -12.415 1.00 91.38 84 PRO A CA 1
ATOM 609 C C . PRO A 1 84 ? -6.146 -0.959 -11.715 1.00 91.38 84 PRO A C 1
ATOM 611 O O . PRO A 1 84 ? -7.269 -0.663 -12.137 1.00 91.38 84 PRO A O 1
ATOM 614 N N . LEU A 1 85 ? -5.943 -1.746 -10.664 1.00 92.62 85 LEU A N 1
ATOM 615 C CA . LEU A 1 85 ? -6.995 -2.224 -9.780 1.00 92.62 85 LEU A CA 1
ATOM 616 C C . LEU A 1 85 ? -6.836 -1.546 -8.426 1.00 92.62 85 LEU A C 1
ATOM 618 O O . LEU A 1 85 ? -5.856 -1.797 -7.730 1.00 92.62 85 LEU A O 1
ATOM 622 N N . ASP A 1 86 ? -7.825 -0.749 -8.053 1.00 94.12 86 ASP A N 1
ATOM 623 C CA . ASP A 1 86 ? -7.929 -0.151 -6.729 1.00 94.12 86 ASP A CA 1
ATOM 624 C C . ASP A 1 86 ? -8.938 -0.943 -5.889 1.00 94.12 86 ASP A C 1
ATOM 626 O O . ASP A 1 86 ? -9.982 -1.373 -6.389 1.00 94.12 86 ASP A O 1
ATOM 630 N N . PHE A 1 87 ? -8.630 -1.150 -4.611 1.00 89.62 87 PHE A N 1
ATOM 631 C CA . PHE A 1 87 ? -9.528 -1.776 -3.648 1.00 89.62 87 PHE A CA 1
ATOM 632 C C . PHE A 1 87 ? -9.477 -1.055 -2.300 1.00 89.62 87 PHE A C 1
ATOM 634 O O . PHE A 1 87 ? -8.469 -0.461 -1.920 1.00 89.62 87 PHE A O 1
ATOM 641 N N . SER A 1 88 ? -10.580 -1.126 -1.561 1.00 91.69 88 SER A N 1
ATOM 642 C CA . SER A 1 88 ? -10.692 -0.621 -0.195 1.00 91.69 88 SER A CA 1
ATOM 643 C C . SER A 1 88 ? -11.406 -1.678 0.634 1.00 91.69 88 SER A C 1
ATOM 645 O O . SER A 1 88 ? -12.361 -2.281 0.155 1.00 91.69 88 SER A O 1
ATOM 647 N N . LEU A 1 89 ? -10.889 -1.926 1.829 1.00 87.25 89 LEU A N 1
ATOM 648 C CA . LEU A 1 89 ? -11.430 -2.837 2.820 1.00 87.25 89 LEU A CA 1
ATOM 649 C C . LEU A 1 89 ? -11.617 -2.060 4.120 1.00 87.25 89 LEU A C 1
ATOM 651 O O . LEU A 1 89 ? -10.674 -1.449 4.635 1.00 87.25 89 LEU A O 1
ATOM 655 N N . ASP A 1 90 ? -12.828 -2.077 4.656 1.00 86.88 90 ASP A N 1
ATOM 656 C CA . ASP A 1 90 ? -13.124 -1.463 5.947 1.00 86.88 90 ASP A CA 1
ATOM 657 C C . ASP A 1 90 ? -12.968 -2.446 7.120 1.00 86.88 90 ASP A C 1
ATOM 659 O O . ASP A 1 90 ? -12.680 -3.633 6.956 1.00 86.88 90 ASP A O 1
ATOM 663 N N . ALA A 1 91 ? -13.169 -1.952 8.341 1.00 80.44 91 ALA A N 1
ATOM 664 C CA . ALA A 1 91 ? -13.024 -2.737 9.560 1.00 80.44 91 ALA A CA 1
ATOM 665 C C . ALA A 1 91 ? -13.884 -4.009 9.585 1.00 80.44 91 ALA A C 1
ATOM 667 O O . ALA A 1 91 ? -13.479 -5.024 10.162 1.00 80.44 91 ALA A O 1
ATOM 668 N N . ARG A 1 92 ? -15.079 -3.962 8.988 1.00 82.38 92 ARG A N 1
ATOM 669 C CA . ARG A 1 92 ? -15.990 -5.100 8.931 1.00 82.38 92 ARG A CA 1
ATOM 670 C C . ARG A 1 92 ? -15.475 -6.128 7.936 1.00 82.38 92 ARG A C 1
ATOM 672 O O . ARG A 1 92 ? -15.398 -7.302 8.289 1.00 82.38 92 ARG A O 1
ATOM 679 N N . GLU A 1 93 ? -15.103 -5.699 6.739 1.00 80.00 93 GLU A N 1
ATOM 680 C CA . GLU A 1 93 ? -14.597 -6.584 5.687 1.00 80.00 93 GLU A CA 1
ATOM 681 C C . GLU A 1 93 ? -13.265 -7.223 6.088 1.00 80.00 93 GLU A C 1
ATOM 683 O O . GLU A 1 93 ? -13.066 -8.421 5.890 1.00 80.00 93 GLU A O 1
ATOM 688 N N . ILE A 1 94 ? -12.387 -6.458 6.745 1.00 77.62 94 ILE A N 1
ATOM 689 C CA . ILE A 1 94 ? -11.147 -6.967 7.340 1.00 77.62 94 ILE A CA 1
ATOM 690 C C . ILE A 1 94 ? -11.472 -8.069 8.353 1.00 77.62 94 ILE A C 1
ATOM 692 O O . ILE A 1 94 ? -10.887 -9.151 8.291 1.00 77.62 94 ILE A O 1
ATOM 696 N N . ARG A 1 95 ? -12.426 -7.837 9.265 1.00 77.00 95 ARG A N 1
ATOM 697 C CA . ARG A 1 95 ? -12.832 -8.843 10.256 1.00 77.00 95 ARG A CA 1
ATOM 698 C C . ARG A 1 95 ? -13.386 -10.105 9.593 1.00 77.00 95 ARG A C 1
ATOM 700 O O . ARG A 1 95 ? -12.956 -11.199 9.945 1.00 77.00 95 ARG A O 1
ATOM 707 N N . GLU A 1 96 ? -14.290 -9.961 8.628 1.00 80.50 96 GLU A N 1
ATOM 708 C CA . GLU A 1 96 ? -14.873 -11.092 7.894 1.00 80.50 96 GLU A CA 1
ATOM 709 C C . GLU A 1 96 ? -13.797 -11.899 7.141 1.00 80.50 96 GLU A C 1
ATOM 711 O O . GLU A 1 96 ? -13.838 -13.133 7.117 1.00 80.50 96 GLU A O 1
ATOM 716 N N . LEU A 1 97 ? -12.795 -11.223 6.568 1.00 75.62 97 LEU A N 1
ATOM 717 C CA . LEU A 1 97 ? -11.661 -11.867 5.906 1.00 75.62 97 LEU A CA 1
ATOM 718 C C . LEU A 1 97 ? -10.809 -12.667 6.903 1.00 75.62 97 LEU A C 1
ATOM 720 O O . LEU A 1 97 ? -10.475 -13.823 6.635 1.00 75.62 97 LEU A O 1
ATOM 724 N N . PHE A 1 98 ? -10.504 -12.084 8.066 1.00 74.25 98 PHE A N 1
ATOM 725 C CA . PHE A 1 98 ? -9.767 -12.762 9.134 1.00 74.25 98 PHE A CA 1
ATOM 726 C C . PHE A 1 98 ? -10.516 -13.986 9.663 1.00 74.25 98 PHE A C 1
ATOM 728 O O . PHE A 1 98 ? -9.916 -15.048 9.796 1.00 74.25 98 PHE A O 1
ATOM 735 N N . GLU A 1 99 ? -11.819 -13.875 9.919 1.00 80.44 99 GLU A N 1
ATOM 736 C CA . GLU A 1 99 ? -12.643 -14.982 10.425 1.00 80.44 99 GLU A CA 1
ATOM 737 C C . GLU A 1 99 ? -12.749 -16.136 9.421 1.00 80.44 99 GLU A C 1
ATOM 739 O O . GLU A 1 99 ? -12.781 -17.305 9.809 1.00 80.44 99 GLU A O 1
ATOM 744 N N . ARG A 1 100 ? -12.747 -15.825 8.120 1.00 77.56 100 ARG A N 1
ATOM 745 C CA . ARG A 1 100 ? -12.769 -16.829 7.051 1.00 77.56 100 ARG A CA 1
ATOM 746 C C . ARG A 1 100 ? -11.448 -17.594 6.920 1.00 77.56 100 ARG A C 1
ATOM 748 O O . ARG A 1 100 ? -11.474 -18.779 6.595 1.00 77.56 100 ARG A O 1
ATOM 755 N N . TRP A 1 101 ? -10.310 -16.931 7.130 1.00 66.31 101 TRP A N 1
ATOM 756 C CA . TRP A 1 101 ? -8.976 -17.507 6.902 1.00 66.31 101 TRP A CA 1
ATOM 757 C C . TRP A 1 101 ? -8.286 -18.033 8.170 1.00 66.31 101 TRP A C 1
ATOM 759 O O . TRP A 1 101 ? -7.462 -18.941 8.077 1.00 66.31 101 TRP A O 1
ATOM 769 N N . LEU A 1 102 ? -8.639 -17.516 9.347 1.00 62.44 102 LEU A N 1
ATOM 770 C CA . LEU A 1 102 ? -8.202 -18.000 10.657 1.00 62.44 102 LEU A CA 1
ATOM 771 C C . LEU A 1 102 ? -9.428 -18.391 11.494 1.00 62.44 102 LEU A C 1
ATOM 773 O O . LEU A 1 102 ? -9.847 -17.627 12.369 1.00 62.44 102 LEU A O 1
ATOM 777 N N . PRO A 1 103 ? -10.012 -19.583 11.264 1.00 56.28 103 PRO A N 1
ATOM 778 C CA . PRO A 1 103 ? -11.042 -20.089 12.155 1.00 56.28 103 PRO A CA 1
ATOM 779 C C . PRO A 1 103 ? -10.439 -20.226 13.555 1.00 56.28 103 PRO A C 1
ATOM 781 O O . PRO A 1 103 ? -9.466 -20.960 13.756 1.00 56.28 103 PRO A O 1
ATOM 784 N N . ARG A 1 104 ? -10.998 -19.484 14.517 1.00 59.25 104 ARG A N 1
ATOM 785 C CA . ARG A 1 104 ? -10.659 -19.633 15.935 1.00 59.25 104 ARG A CA 1
ATOM 786 C C . ARG A 1 104 ? -10.955 -21.084 16.326 1.00 59.25 104 ARG A C 1
ATOM 788 O O . ARG A 1 104 ? -12.104 -21.511 16.232 1.00 59.25 104 ARG A O 1
ATOM 795 N N . ARG A 1 105 ? -9.908 -21.837 16.666 1.00 56.03 105 ARG A N 1
ATOM 796 C CA . ARG A 1 105 ? -10.032 -23.136 17.335 1.00 56.03 105 ARG A CA 1
ATOM 797 C C . ARG A 1 105 ? -10.254 -22.930 18.822 1.00 56.03 105 ARG A C 1
ATOM 799 O O . ARG A 1 105 ? -9.677 -21.954 19.352 1.00 56.03 105 ARG A O 1
#

Sequence (105 aa):
MKSGMLVGVLGLAIVVWAAPAAADHNGPARGEPGLQLDADIGERAFHLGARLLLPERAWGAWLWGQSGPGGPRLEGRLEGGGRPLDFSLDAREIRELFERWLPRR